Protein AF-A0A1B6HX56-F1 (afdb_monomer_lite)

Sequence (103 aa):
GKPYPSAGFTSVYILAHEMGHNLGMHHDSSSNMCPSEGYIMSPSRGTNGETLWSSCSAQVMQKLSEKKCLEDSPGTVTAERNHGKMHDHPGQLWGAKRQCEVL

pLDDT: mean 85.84, std 11.42, range [41.19, 97.56]

Secondary structure (DSSP, 8-state):
-PPP--SGGGHHHHHHHHHHHHTTPPPTTSSSSS-SSSSTT-SS--SS------HHHHHHHTTGGG-GGGSSPP----TTT-GGG--S-HHHHS-HHHHHTT-

Structure (mmCIF, N/CA/C/O backbone):
data_AF-A0A1B6HX56-F1
#
_entry.id   AF-A0A1B6HX56-F1
#
loop_
_atom_site.group_PDB
_atom_site.id
_atom_site.type_symbol
_atom_site.label_atom_id
_atom_site.label_alt_id
_atom_site.label_comp_id
_atom_site.label_asym_id
_atom_site.label_entity_id
_atom_site.label_seq_id
_atom_site.pdbx_PDB_ins_code
_atom_site.Cartn_x
_atom_site.Cartn_y
_atom_site.Cartn_z
_atom_site.occupancy
_atom_site.B_iso_or_equiv
_atom_site.auth_seq_id
_atom_site.auth_comp_id
_atom_site.auth_asym_id
_atom_site.auth_atom_id
_atom_site.pdbx_PDB_model_num
ATOM 1 N N . GLY A 1 1 ? 19.254 5.304 -7.551 1.00 41.19 1 GLY A N 1
ATOM 2 C CA . GLY A 1 1 ? 18.152 4.744 -8.357 1.00 41.19 1 GLY A CA 1
ATOM 3 C C . GLY A 1 1 ? 17.261 5.879 -8.801 1.00 41.19 1 GLY A C 1
ATOM 4 O O . GLY A 1 1 ? 17.152 6.847 -8.059 1.00 41.19 1 GLY A O 1
ATOM 5 N N . LYS A 1 2 ? 16.687 5.824 -10.007 1.00 41.19 2 LYS A N 1
ATOM 6 C CA . LYS A 1 2 ? 15.686 6.826 -10.403 1.00 41.19 2 LYS A CA 1
ATOM 7 C C . LYS A 1 2 ? 14.485 6.700 -9.449 1.00 41.19 2 LYS A C 1
ATOM 9 O O . LYS A 1 2 ? 14.103 5.562 -9.178 1.00 41.19 2 LYS A O 1
ATOM 14 N N . PRO A 1 3 ? 13.930 7.799 -8.912 1.00 53.28 3 PRO A N 1
ATOM 15 C CA . PRO A 1 3 ? 12.711 7.720 -8.117 1.00 53.28 3 PRO A CA 1
ATOM 16 C C . PRO A 1 3 ? 11.617 7.094 -8.986 1.00 53.28 3 PRO A C 1
ATOM 18 O O . PRO A 1 3 ? 11.352 7.566 -10.092 1.00 53.28 3 PRO A O 1
ATOM 21 N N . TYR A 1 4 ? 11.051 5.980 -8.526 1.00 60.56 4 TYR A N 1
ATOM 22 C CA . TYR A 1 4 ? 9.904 5.368 -9.187 1.00 60.56 4 TYR A CA 1
ATOM 23 C C . TYR A 1 4 ? 8.694 6.294 -9.038 1.00 60.56 4 TYR A C 1
ATOM 25 O O . TYR A 1 4 ? 8.548 6.910 -7.978 1.00 60.56 4 TYR A O 1
ATOM 33 N N . PRO A 1 5 ? 7.827 6.402 -10.060 1.00 63.19 5 PRO A N 1
ATOM 34 C CA . PRO A 1 5 ? 6.672 7.281 -9.991 1.00 63.19 5 PRO A CA 1
ATOM 35 C C . PRO A 1 5 ? 5.782 6.891 -8.804 1.00 63.19 5 PRO A C 1
ATOM 37 O O . PRO A 1 5 ? 5.214 5.795 -8.742 1.00 63.19 5 PRO A O 1
ATOM 40 N N . SER A 1 6 ? 5.688 7.809 -7.842 1.00 66.50 6 SER A N 1
ATOM 41 C CA . SER A 1 6 ? 4.739 7.781 -6.726 1.00 66.50 6 SER A CA 1
ATOM 42 C C . SER A 1 6 ? 3.373 8.367 -7.106 1.00 66.50 6 SER A C 1
ATOM 44 O O . SER A 1 6 ? 2.484 8.454 -6.262 1.00 66.50 6 SER A O 1
ATOM 46 N N . ALA A 1 7 ? 3.209 8.748 -8.374 1.00 75.19 7 ALA A N 1
ATOM 47 C CA . ALA A 1 7 ? 1.997 9.283 -8.978 1.00 75.19 7 ALA A CA 1
ATOM 48 C C . ALA A 1 7 ? 1.291 8.229 -9.852 1.00 75.19 7 ALA A C 1
ATOM 50 O O . ALA A 1 7 ? 1.758 7.100 -9.987 1.00 75.19 7 ALA A O 1
ATOM 51 N N . GLY A 1 8 ? 0.132 8.571 -10.414 1.00 84.88 8 GLY A N 1
ATOM 52 C CA . GLY A 1 8 ? -0.659 7.657 -11.242 1.00 84.88 8 GLY A CA 1
ATOM 53 C C . GLY A 1 8 ? -1.161 6.421 -10.485 1.00 84.88 8 GLY A C 1
ATOM 54 O O . GLY A 1 8 ? -1.303 6.419 -9.260 1.00 84.88 8 GLY A O 1
ATOM 55 N N . PHE A 1 9 ? -1.436 5.335 -11.212 1.00 84.06 9 PHE A N 1
ATOM 56 C CA . PHE A 1 9 ? -1.979 4.100 -10.625 1.00 84.06 9 PHE A CA 1
ATOM 57 C C . PHE A 1 9 ? -0.984 3.351 -9.734 1.00 84.06 9 PHE A C 1
ATOM 59 O O . PHE A 1 9 ? -1.393 2.574 -8.875 1.00 84.06 9 PHE A O 1
ATOM 66 N N . THR A 1 10 ? 0.316 3.609 -9.875 1.00 82.38 10 THR A N 1
ATOM 67 C CA . THR A 1 10 ? 1.352 3.016 -9.024 1.00 82.38 10 THR A CA 1
ATOM 68 C C . THR A 1 10 ? 1.311 3.558 -7.592 1.00 82.38 10 THR A C 1
ATOM 70 O O . THR A 1 10 ? 1.865 2.920 -6.693 1.00 82.38 10 THR A O 1
ATOM 73 N N . SER A 1 11 ? 0.620 4.671 -7.332 1.00 86.38 11 SER A N 1
ATOM 74 C CA . SER A 1 11 ? 0.395 5.198 -5.978 1.00 86.38 11 SER A CA 1
ATOM 75 C C . SER A 1 11 ? -0.357 4.226 -5.057 1.00 86.38 11 SER A C 1
ATOM 77 O O . SER A 1 11 ? -0.098 4.218 -3.856 1.00 86.38 11 SER A O 1
ATOM 79 N N . VAL A 1 12 ? -1.206 3.338 -5.598 1.00 87.56 12 VAL A N 1
ATOM 80 C CA . VAL A 1 12 ? -1.982 2.369 -4.795 1.00 87.56 12 VAL A CA 1
ATOM 81 C C . VAL A 1 12 ? -1.091 1.401 -4.013 1.00 87.56 12 VAL A C 1
ATOM 83 O O . VAL A 1 12 ? -1.430 1.007 -2.902 1.00 87.56 12 VAL A O 1
ATOM 86 N N . TYR A 1 13 ? 0.075 1.059 -4.566 1.00 87.75 13 TYR A N 1
ATOM 87 C CA . TYR A 1 13 ? 1.063 0.224 -3.885 1.00 87.75 13 TYR A CA 1
ATOM 88 C C . TYR A 1 13 ? 1.637 0.934 -2.661 1.00 87.75 13 TYR A C 1
ATOM 90 O O . TYR A 1 13 ? 1.720 0.345 -1.592 1.00 87.75 13 TYR A O 1
ATOM 98 N N . ILE A 1 14 ? 1.996 2.213 -2.819 1.00 88.69 14 ILE A N 1
ATOM 99 C CA . ILE A 1 14 ? 2.532 3.031 -1.725 1.00 88.69 14 ILE A CA 1
ATOM 100 C C . ILE A 1 14 ? 1.458 3.174 -0.654 1.00 88.69 14 ILE A C 1
ATOM 102 O O . ILE A 1 14 ? 1.726 2.925 0.510 1.00 88.69 14 ILE A O 1
ATOM 106 N N . LEU A 1 15 ? 0.218 3.481 -1.047 1.00 91.62 15 LEU A N 1
ATOM 107 C CA . LEU A 1 15 ? -0.901 3.535 -0.112 1.00 91.62 15 LEU A CA 1
ATOM 108 C C . LEU A 1 15 ? -1.032 2.230 0.688 1.00 91.62 15 LEU A C 1
ATOM 110 O O . LEU A 1 15 ? -1.114 2.282 1.911 1.00 91.62 15 LEU A O 1
ATOM 114 N N . ALA A 1 16 ? -1.019 1.071 0.022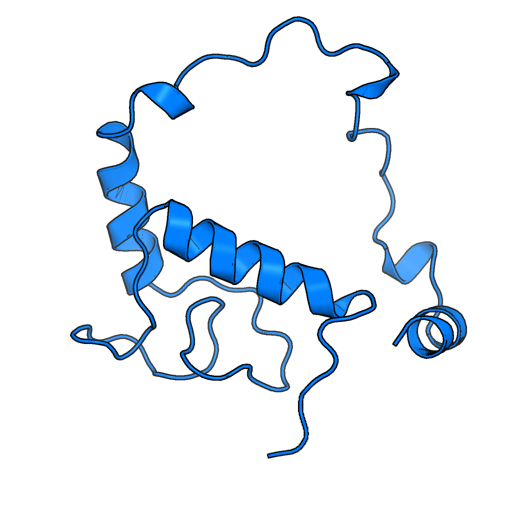 1.00 94.38 16 ALA A N 1
ATOM 115 C CA . ALA A 1 16 ? -1.087 -0.220 0.700 1.00 94.38 16 ALA A CA 1
ATOM 116 C C . ALA A 1 16 ? 0.105 -0.437 1.650 1.00 94.38 16 ALA A C 1
ATOM 118 O O . ALA A 1 16 ? -0.107 -0.827 2.795 1.00 94.38 16 ALA A O 1
ATOM 119 N N . HIS A 1 17 ? 1.328 -0.129 1.212 1.00 95.12 17 HIS A N 1
ATOM 120 C CA . HIS A 1 17 ? 2.553 -0.236 2.010 1.00 95.12 17 HIS A CA 1
ATOM 121 C C . HIS A 1 17 ? 2.486 0.612 3.289 1.00 95.12 17 HIS A C 1
ATOM 123 O O . HIS A 1 17 ? 2.654 0.100 4.397 1.00 95.12 17 HIS A O 1
ATOM 129 N N . GLU A 1 18 ? 2.138 1.894 3.161 1.00 95.38 18 GLU A N 1
ATOM 130 C CA . GLU A 1 18 ? 2.040 2.805 4.305 1.00 95.38 18 GLU A CA 1
ATOM 131 C C . GLU A 1 18 ? 0.865 2.449 5.232 1.00 95.38 18 GLU A C 1
ATOM 133 O O . GLU A 1 18 ? 0.960 2.578 6.455 1.00 95.38 18 GLU A O 1
ATOM 138 N N . MET A 1 19 ? -0.246 1.939 4.686 1.00 96.38 19 MET A N 1
ATOM 139 C CA . MET A 1 19 ? -1.315 1.366 5.510 1.00 96.38 19 MET A CA 1
ATOM 140 C C . MET A 1 19 ? -0.828 0.132 6.280 1.00 96.38 19 MET A C 1
ATOM 142 O O . MET A 1 19 ? -1.169 -0.014 7.451 1.00 96.38 19 MET A O 1
ATOM 146 N N . GLY A 1 20 ? 0.004 -0.716 5.672 1.00 95.94 20 GLY A N 1
ATOM 147 C CA . GLY A 1 20 ? 0.658 -1.836 6.348 1.00 95.94 20 GLY A CA 1
ATOM 148 C C . GL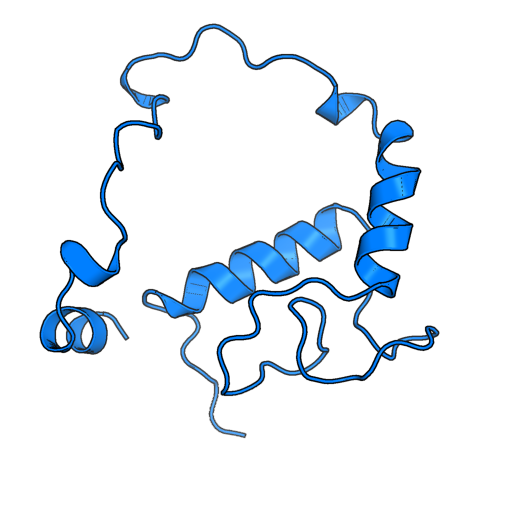Y A 1 20 ? 1.489 -1.378 7.548 1.00 95.94 20 GLY A C 1
ATOM 149 O O . GLY A 1 20 ? 1.338 -1.922 8.645 1.00 95.94 20 GLY A O 1
ATOM 150 N N . HIS A 1 21 ? 2.289 -0.321 7.387 1.00 96.75 21 HIS A N 1
ATOM 151 C CA . HIS A 1 21 ? 3.022 0.294 8.497 1.00 96.75 21 HIS A CA 1
ATOM 152 C C . HIS A 1 21 ? 2.104 0.815 9.607 1.00 96.75 21 HIS A C 1
ATOM 154 O O . HIS A 1 21 ? 2.360 0.543 10.782 1.00 96.75 21 HIS A O 1
ATOM 160 N N . ASN A 1 22 ? 0.994 1.476 9.264 1.00 95.25 22 ASN A N 1
ATOM 161 C CA . ASN A 1 22 ? 0.002 1.916 10.253 1.00 95.25 22 ASN A CA 1
ATOM 162 C C . ASN A 1 22 ? -0.626 0.746 11.033 1.00 95.25 22 ASN A C 1
ATOM 164 O O . ASN A 1 22 ? -0.988 0.903 12.200 1.00 95.25 22 ASN A O 1
ATOM 168 N N . LEU A 1 23 ? -0.726 -0.436 10.417 1.00 95.06 23 LEU A N 1
ATOM 169 C CA . LEU A 1 23 ? -1.202 -1.669 11.053 1.00 95.06 23 LEU A CA 1
ATOM 170 C C . LEU A 1 23 ? -0.094 -2.428 11.811 1.00 95.06 23 LEU A C 1
ATOM 172 O O . LEU A 1 23 ? -0.362 -3.464 12.416 1.00 95.06 23 LEU A O 1
ATOM 176 N N . GLY A 1 24 ? 1.133 -1.899 11.835 1.00 94.44 24 GLY A N 1
ATOM 177 C CA . GLY A 1 24 ? 2.267 -2.440 12.587 1.00 94.44 24 GLY A CA 1
ATOM 178 C C . GLY A 1 24 ? 3.160 -3.397 11.800 1.00 94.44 24 GLY A C 1
ATOM 179 O O . GLY A 1 24 ? 3.994 -4.076 12.397 1.00 94.44 24 GLY A O 1
ATOM 180 N N . MET A 1 25 ? 2.999 -3.491 10.478 1.00 96.31 25 MET A N 1
ATOM 181 C CA . MET A 1 25 ? 3.893 -4.297 9.650 1.00 96.31 25 MET A CA 1
ATOM 182 C C . MET A 1 25 ? 5.264 -3.625 9.538 1.00 96.31 25 MET A C 1
ATOM 184 O O . MET A 1 25 ? 5.366 -2.418 9.319 1.00 96.31 25 MET A O 1
ATOM 188 N N . HIS A 1 26 ? 6.326 -4.417 9.642 1.00 96.00 26 HIS A N 1
ATOM 189 C CA . HIS A 1 26 ? 7.678 -3.998 9.276 1.00 96.00 26 HIS A CA 1
ATOM 190 C C . HIS A 1 26 ? 7.996 -4.441 7.852 1.00 96.00 26 HIS A C 1
ATOM 192 O O . HIS A 1 26 ? 7.285 -5.278 7.293 1.00 96.00 26 HIS A O 1
ATOM 198 N N . HIS A 1 27 ? 9.076 -3.902 7.283 1.00 96.88 27 HIS A N 1
ATOM 199 C CA . HIS A 1 27 ? 9.537 -4.395 5.996 1.00 96.88 27 HIS A CA 1
ATOM 200 C C . HIS A 1 27 ? 9.832 -5.899 6.051 1.00 96.88 27 HIS A C 1
ATOM 202 O O . HIS A 1 27 ? 10.356 -6.412 7.048 1.00 96.88 27 HIS A O 1
ATOM 208 N N . ASP A 1 28 ? 9.574 -6.598 4.954 1.00 96.38 28 ASP A N 1
ATOM 209 C CA . ASP A 1 28 ? 10.073 -7.954 4.770 1.00 96.38 28 ASP A CA 1
ATOM 210 C C . ASP A 1 28 ? 11.605 -7.961 4.836 1.00 96.38 28 ASP A C 1
ATOM 212 O O . ASP A 1 28 ? 12.257 -6.959 4.533 1.00 96.38 28 ASP A O 1
ATOM 216 N N . SER A 1 29 ? 12.189 -9.064 5.306 1.00 94.69 29 SER A N 1
ATOM 217 C CA . SER A 1 29 ? 13.609 -9.220 5.671 1.00 94.69 29 SER A CA 1
ATOM 218 C C . SER A 1 29 ? 14.105 -8.381 6.861 1.00 94.69 29 SER A C 1
ATOM 220 O O . SER A 1 29 ? 15.207 -8.616 7.357 1.00 94.69 29 SER A O 1
ATOM 222 N N . SER A 1 30 ? 13.298 -7.455 7.397 1.00 93.88 30 SER A N 1
ATOM 223 C CA . SER A 1 30 ? 13.63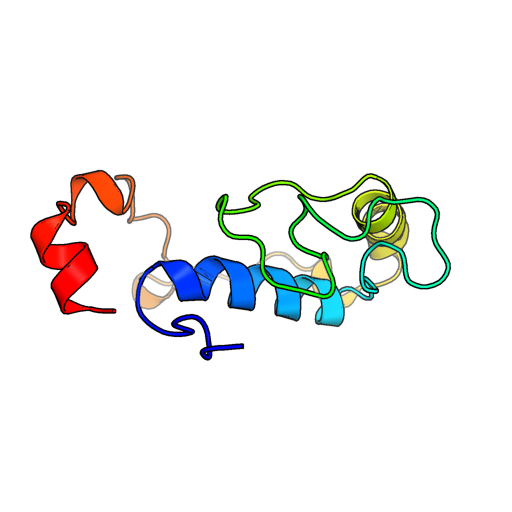6 -6.713 8.617 1.00 93.88 30 SER A CA 1
ATOM 224 C C . SER A 1 30 ? 13.303 -7.541 9.855 1.00 93.88 30 SER A C 1
ATOM 226 O O . SER A 1 30 ? 12.159 -7.582 10.315 1.00 93.88 30 SER A O 1
ATOM 228 N N . SER A 1 31 ? 14.313 -8.238 10.382 1.00 90.19 31 SER A N 1
ATOM 229 C CA . SER A 1 31 ? 14.183 -9.103 11.567 1.00 90.19 31 SER A CA 1
ATOM 230 C C . SER A 1 31 ? 13.103 -10.190 11.421 1.00 90.19 31 SER A C 1
ATOM 232 O O . SER A 1 31 ? 12.507 -10.625 12.405 1.00 90.19 31 SER A O 1
ATOM 234 N N . ASN A 1 32 ? 12.838 -10.628 10.187 1.00 94.19 32 ASN A N 1
ATOM 235 C CA . ASN A 1 32 ? 11.904 -11.700 9.850 1.00 94.19 32 ASN A CA 1
ATOM 236 C C . ASN A 1 32 ? 12.457 -12.556 8.694 1.00 94.19 32 ASN A C 1
ATOM 238 O O . ASN A 1 32 ? 13.456 -12.201 8.075 1.00 94.19 32 ASN A O 1
ATOM 242 N N . MET A 1 33 ? 11.828 -13.704 8.428 1.00 96.19 33 MET A N 1
ATOM 243 C CA . MET A 1 33 ? 12.320 -14.696 7.457 1.00 96.19 33 MET A CA 1
ATOM 244 C C . MET A 1 33 ? 11.797 -14.486 6.027 1.00 96.19 33 MET A C 1
ATOM 246 O O . MET A 1 33 ? 12.085 -15.304 5.153 1.00 96.19 33 MET A O 1
ATOM 250 N N . CYS A 1 34 ? 10.993 -13.450 5.781 1.00 97.06 34 CYS A N 1
ATOM 251 C CA . CYS A 1 34 ? 10.417 -13.228 4.462 1.00 97.06 34 CYS A CA 1
ATOM 252 C C . CYS A 1 34 ? 11.445 -12.618 3.498 1.00 97.06 34 CYS A C 1
ATOM 254 O O . CYS A 1 34 ? 12.313 -11.856 3.935 1.00 97.06 34 CYS A O 1
ATOM 256 N N . PRO A 1 35 ? 11.372 -12.944 2.193 1.00 94.50 35 PRO A N 1
ATOM 257 C CA . PRO A 1 35 ? 12.258 -12.362 1.187 1.00 94.50 35 PRO A CA 1
ATOM 258 C C . PRO A 1 35 ? 12.151 -10.837 1.157 1.00 94.50 35 PRO A C 1
ATOM 260 O O . PRO A 1 35 ? 11.058 -10.300 1.297 1.00 94.50 35 PRO A O 1
ATOM 263 N N . SER A 1 36 ? 13.263 -10.140 0.917 1.00 93.12 36 SER A N 1
ATOM 264 C CA . SER A 1 36 ? 13.269 -8.673 0.851 1.00 93.12 36 SER A CA 1
ATOM 265 C C . SER A 1 36 ? 12.453 -8.120 -0.321 1.00 93.12 36 SER A C 1
ATOM 267 O O . SER A 1 36 ? 12.018 -6.984 -0.264 1.00 93.12 36 SER A O 1
ATOM 269 N N . GLU A 1 37 ? 12.204 -8.904 -1.368 1.00 91.38 37 GLU A N 1
ATOM 270 C CA . GLU A 1 37 ? 11.523 -8.468 -2.593 1.00 91.38 37 GLU A CA 1
ATOM 271 C C . GLU A 1 37 ? 10.316 -9.366 -2.909 1.00 91.38 37 GLU A C 1
ATOM 273 O O . GLU A 1 37 ? 10.286 -10.538 -2.526 1.00 91.38 37 GLU A O 1
ATOM 278 N N . GLY A 1 38 ? 9.353 -8.839 -3.671 1.00 91.12 38 GLY A N 1
ATOM 279 C CA . GLY A 1 38 ? 8.225 -9.609 -4.213 1.00 91.12 38 GLY A CA 1
ATOM 280 C C . GLY A 1 38 ? 6.896 -9.450 -3.468 1.00 91.12 38 GLY A C 1
ATOM 281 O O . GLY A 1 38 ? 5.899 -10.037 -3.892 1.00 91.12 38 GLY A O 1
ATOM 282 N N . TYR A 1 39 ? 6.856 -8.648 -2.403 1.00 94.31 39 TYR A N 1
ATOM 283 C CA . TYR A 1 39 ? 5.665 -8.434 -1.582 1.00 94.31 39 TYR A CA 1
ATOM 284 C C . TYR A 1 39 ? 5.434 -6.950 -1.298 1.00 94.31 39 TYR A C 1
ATOM 286 O O . TYR A 1 39 ? 6.329 -6.126 -1.452 1.00 94.31 39 TYR A O 1
ATOM 294 N N . ILE A 1 40 ? 4.226 -6.603 -0.852 1.00 95.00 40 ILE A N 1
ATOM 295 C CA . ILE A 1 40 ? 3.840 -5.214 -0.566 1.00 95.00 40 ILE A CA 1
ATOM 296 C C . ILE A 1 40 ? 4.757 -4.563 0.475 1.00 95.00 40 ILE A C 1
ATOM 298 O O . ILE A 1 40 ? 5.040 -3.376 0.357 1.00 95.00 40 ILE A O 1
ATOM 302 N N . MET A 1 41 ? 5.257 -5.316 1.460 1.00 95.88 41 MET A N 1
ATOM 303 C CA . MET A 1 41 ? 6.144 -4.793 2.507 1.00 95.88 41 MET A CA 1
ATOM 304 C C . MET A 1 41 ? 7.637 -4.936 2.179 1.00 95.88 41 MET A C 1
ATOM 306 O O . MET A 1 41 ? 8.473 -4.763 3.065 1.00 95.88 41 MET A O 1
ATOM 310 N N . SER A 1 42 ? 8.013 -5.207 0.929 1.00 94.38 42 SER A N 1
ATOM 311 C CA . SER A 1 42 ? 9.415 -5.147 0.504 1.00 94.38 42 SER A CA 1
ATOM 312 C C . SER A 1 42 ? 10.034 -3.766 0.816 1.00 94.38 42 SER A C 1
ATOM 314 O O . SER A 1 42 ? 9.378 -2.753 0.562 1.00 94.38 42 SER A O 1
ATOM 316 N N . PRO A 1 43 ? 11.276 -3.672 1.354 1.00 92.12 43 PRO A N 1
ATOM 317 C CA . PRO A 1 43 ? 11.909 -2.386 1.679 1.00 92.12 43 PRO A CA 1
ATOM 318 C C . PRO A 1 43 ? 12.144 -1.507 0.448 1.00 92.12 43 PRO A C 1
ATOM 320 O O . PRO A 1 43 ? 12.241 -0.285 0.552 1.00 92.12 43 PRO A O 1
ATOM 323 N N . SER A 1 44 ? 12.301 -2.144 -0.713 1.00 87.06 44 SER A N 1
ATOM 324 C CA . SER A 1 44 ? 12.380 -1.481 -2.004 1.00 87.06 44 SER A CA 1
ATOM 325 C C . SER A 1 44 ? 11.139 -1.805 -2.815 1.00 87.06 44 SER A C 1
ATOM 327 O O . SER A 1 44 ? 10.560 -2.884 -2.722 1.00 87.06 44 SER A O 1
ATOM 329 N N . ARG A 1 45 ? 10.736 -0.848 -3.647 1.00 76.25 45 ARG A N 1
ATOM 330 C CA . ARG A 1 45 ? 9.659 -1.066 -4.600 1.00 76.25 45 ARG A CA 1
ATOM 331 C C . ARG A 1 45 ? 10.176 -1.919 -5.756 1.00 76.25 45 ARG A C 1
ATOM 333 O O . ARG A 1 45 ? 11.051 -1.469 -6.502 1.00 76.25 45 ARG A O 1
ATOM 340 N N . GLY A 1 46 ? 9.613 -3.111 -5.915 1.00 70.31 46 GLY A N 1
ATOM 341 C CA . GLY A 1 46 ? 9.908 -3.962 -7.056 1.00 70.31 46 GLY A CA 1
ATOM 342 C C . GLY A 1 46 ? 9.242 -3.465 -8.346 1.00 70.31 46 GLY A C 1
ATOM 343 O O . GLY A 1 46 ? 8.425 -2.538 -8.363 1.00 70.31 46 GLY A O 1
ATOM 344 N N . THR A 1 47 ? 9.657 -4.034 -9.479 1.00 68.38 47 THR A N 1
ATOM 345 C CA . THR A 1 47 ? 9.174 -3.636 -10.814 1.00 68.38 47 THR A CA 1
ATOM 346 C C . THR A 1 47 ? 8.018 -4.490 -11.313 1.00 68.38 47 THR A C 1
ATOM 348 O O . THR A 1 47 ? 7.496 -4.221 -12.393 1.00 68.38 47 THR A O 1
ATOM 351 N N . ASN A 1 48 ? 7.625 -5.522 -10.562 1.00 70.25 48 ASN A N 1
ATOM 352 C CA . ASN A 1 48 ? 6.638 -6.498 -11.017 1.00 70.25 48 ASN A CA 1
ATOM 353 C C . ASN A 1 48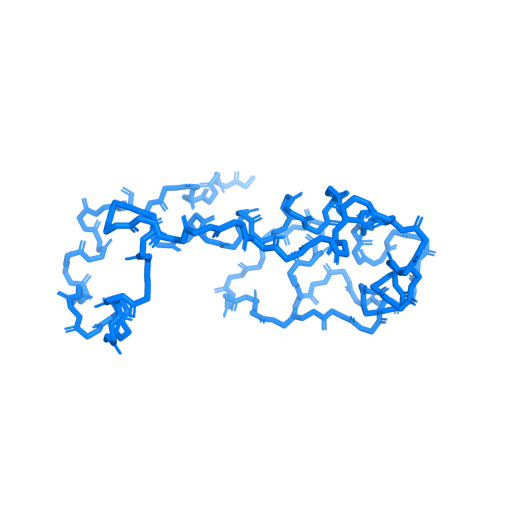 ? 5.216 -6.172 -10.548 1.00 70.25 48 ASN A C 1
ATOM 355 O O . ASN A 1 48 ? 4.285 -6.886 -10.911 1.00 70.25 48 ASN A O 1
ATOM 359 N N . GLY A 1 49 ? 5.032 -5.096 -9.773 1.00 70.56 49 GLY A N 1
ATOM 360 C CA . GLY A 1 49 ? 3.720 -4.736 -9.240 1.00 70.56 49 GLY A CA 1
ATOM 361 C C . GLY A 1 49 ? 3.307 -5.719 -8.154 1.00 70.56 49 GLY A C 1
ATOM 362 O O . GLY A 1 49 ? 2.292 -6.403 -8.270 1.00 70.56 49 GLY A O 1
ATOM 363 N N . GLU A 1 50 ? 4.136 -5.811 -7.117 1.00 85.75 50 GLU A N 1
ATOM 364 C CA . GLU A 1 50 ? 3.958 -6.698 -5.978 1.00 85.75 50 GLU A CA 1
ATOM 365 C C . GLU A 1 50 ? 2.599 -6.410 -5.321 1.00 85.75 50 GLU A C 1
ATOM 367 O O . GLU A 1 50 ? 2.373 -5.374 -4.706 1.00 85.75 50 GLU A O 1
ATOM 372 N N . THR A 1 51 ? 1.647 -7.320 -5.509 1.00 89.31 51 THR A N 1
ATOM 373 C CA . THR A 1 51 ? 0.249 -7.182 -5.054 1.00 89.31 51 THR A CA 1
ATOM 374 C C . THR A 1 51 ? -0.098 -8.179 -3.953 1.00 89.31 51 THR A C 1
ATOM 376 O O . THR A 1 51 ? -1.256 -8.307 -3.559 1.00 89.31 51 THR A O 1
ATOM 379 N N . LEU A 1 52 ? 0.909 -8.894 -3.448 1.00 94.06 52 LEU A N 1
ATOM 380 C CA . LEU A 1 52 ? 0.771 -9.930 -2.436 1.00 94.06 52 LEU A CA 1
ATOM 381 C C . LEU A 1 52 ? 1.417 -9.492 -1.124 1.00 94.06 52 LEU A C 1
ATOM 383 O O . LEU A 1 52 ? 2.454 -8.832 -1.110 1.00 94.06 52 LEU A O 1
ATOM 387 N N . TRP A 1 53 ? 0.820 -9.914 -0.016 1.00 96.19 53 TRP A N 1
ATOM 388 C CA . TRP A 1 53 ? 1.401 -9.788 1.318 1.00 96.19 53 TRP A CA 1
ATOM 389 C C . TRP A 1 53 ? 2.252 -11.017 1.631 1.00 96.19 53 TRP A C 1
ATOM 391 O O . TRP A 1 53 ? 1.883 -12.134 1.261 1.00 96.19 53 TRP A O 1
ATOM 401 N N . SER A 1 54 ? 3.372 -10.829 2.327 1.00 96.94 54 SER A N 1
ATOM 402 C CA . SER A 1 54 ? 4.205 -11.946 2.768 1.00 96.94 54 SER A CA 1
ATOM 403 C C . SER A 1 54 ? 3.551 -12.696 3.936 1.00 96.94 54 SER A C 1
ATOM 405 O O . SER A 1 54 ? 2.637 -12.198 4.606 1.00 96.94 54 SER A O 1
ATOM 407 N N . SER A 1 55 ? 4.054 -13.894 4.246 1.00 97.56 55 SER A N 1
ATOM 408 C CA . SER A 1 55 ? 3.636 -14.612 5.455 1.00 97.56 55 SER A CA 1
ATOM 409 C C . SER A 1 55 ? 3.993 -13.851 6.741 1.00 97.56 55 SER A C 1
ATOM 411 O O . SER A 1 55 ? 3.280 -13.979 7.735 1.00 97.56 55 SER A O 1
ATOM 413 N N . CYS A 1 56 ? 5.035 -13.016 6.724 1.00 97.38 56 CYS A N 1
ATOM 414 C CA . CYS A 1 56 ? 5.450 -12.184 7.852 1.00 97.38 56 CYS A CA 1
ATOM 415 C C . CYS A 1 56 ? 4.470 -11.026 8.071 1.00 97.38 56 CYS A C 1
ATOM 417 O O . CYS A 1 56 ? 4.036 -10.801 9.201 1.00 97.38 56 CYS A O 1
ATOM 419 N N . SER A 1 57 ? 4.034 -10.350 7.001 1.00 97.12 57 SER A N 1
ATOM 420 C CA . SER A 1 57 ? 2.965 -9.345 7.076 1.00 97.12 57 SER A CA 1
ATOM 421 C C . SER A 1 57 ? 1.650 -9.954 7.583 1.00 97.12 57 SER A C 1
ATOM 423 O O . SER A 1 57 ? 0.981 -9.378 8.441 1.00 97.12 57 SER A O 1
ATOM 425 N N . ALA A 1 58 ? 1.297 -11.158 7.116 1.00 96.62 58 ALA A N 1
ATOM 426 C CA . ALA A 1 58 ? 0.089 -11.859 7.553 1.00 96.62 58 ALA A CA 1
ATOM 427 C C . ALA A 1 58 ? 0.109 -12.213 9.054 1.00 96.62 58 ALA A C 1
ATOM 429 O O . ALA A 1 58 ? -0.919 -12.108 9.723 1.00 96.62 58 ALA A O 1
ATOM 430 N N . GLN A 1 59 ? 1.267 -12.582 9.610 1.00 95.56 59 GLN A N 1
ATOM 431 C CA . GLN A 1 59 ? 1.413 -12.847 11.048 1.00 95.56 59 GLN A CA 1
ATOM 432 C C . GLN A 1 59 ? 1.168 -11.602 11.909 1.00 95.56 59 GLN A C 1
ATOM 434 O O . GLN A 1 59 ? 0.629 -11.718 13.009 1.00 95.56 59 GLN A O 1
ATOM 439 N N . VAL A 1 60 ? 1.531 -10.411 11.422 1.00 95.00 60 VAL A N 1
ATOM 440 C CA . VAL A 1 60 ? 1.207 -9.151 12.109 1.00 95.00 60 VAL A CA 1
ATOM 441 C C . VAL A 1 60 ? -0.306 -8.926 12.116 1.00 95.00 60 VAL A C 1
ATOM 443 O O . VAL A 1 60 ? -0.874 -8.633 13.166 1.00 95.00 60 VAL A O 1
ATOM 446 N N . MET A 1 61 ? -0.979 -9.159 10.985 1.00 93.19 61 MET A N 1
ATOM 447 C CA . MET A 1 61 ? -2.438 -9.002 10.874 1.00 93.19 61 MET A CA 1
ATOM 448 C C . MET A 1 61 ? -3.229 -9.934 11.789 1.00 93.19 61 MET A C 1
ATOM 450 O O . MET A 1 61 ? -4.293 -9.556 12.269 1.00 93.19 61 MET A O 1
ATOM 454 N N . GLN A 1 62 ? -2.714 -11.127 12.089 1.00 92.31 62 GLN A N 1
ATOM 455 C CA . GLN A 1 62 ? -3.359 -12.036 13.044 1.00 92.31 62 GLN A CA 1
ATOM 456 C C . GLN A 1 62 ? -3.443 -11.452 14.463 1.00 92.31 62 GLN A C 1
ATOM 458 O O . GLN A 1 62 ? -4.302 -11.863 15.236 1.00 92.31 62 GLN A O 1
ATOM 463 N N . LYS A 1 63 ? -2.591 -10.477 14.800 1.00 88.56 63 LYS A N 1
ATOM 464 C CA . LYS A 1 63 ? -2.595 -9.776 16.094 1.00 88.56 63 LYS A CA 1
ATOM 465 C C . LYS A 1 63 ? -3.434 -8.494 16.071 1.00 88.56 63 LYS A C 1
ATOM 467 O O . LYS A 1 63 ? -3.490 -7.770 17.061 1.00 88.56 63 LYS A O 1
ATOM 472 N N . LEU A 1 64 ? -4.101 -8.191 14.953 1.00 85.69 64 LEU A N 1
ATOM 473 C CA . LEU A 1 64 ? -4.853 -6.948 14.790 1.00 85.69 64 LEU A CA 1
ATOM 474 C C . LEU A 1 64 ? -6.102 -6.877 15.680 1.00 85.69 64 LEU A C 1
ATOM 476 O O . LEU A 1 64 ? -6.557 -5.779 15.974 1.00 85.69 64 LEU A O 1
ATOM 480 N N . SER A 1 65 ? -6.601 -8.009 16.189 1.00 80.75 65 SER A N 1
ATOM 481 C CA . SER A 1 65 ? -7.682 -8.053 17.192 1.00 80.75 65 SER A CA 1
ATOM 482 C C . SER A 1 65 ? -7.356 -7.287 18.481 1.00 80.75 65 SER A C 1
ATOM 484 O O . SER A 1 65 ? -8.229 -7.003 19.290 1.00 80.75 65 SER A O 1
ATOM 486 N N . GLU A 1 66 ? -6.091 -6.929 18.704 1.00 84.75 66 GLU A N 1
ATOM 487 C CA . GLU A 1 66 ? -5.689 -6.055 19.807 1.00 84.75 66 GLU A CA 1
ATOM 488 C C . GLU A 1 66 ? -6.034 -4.569 19.545 1.00 84.75 66 GLU A C 1
ATOM 490 O O . GLU A 1 66 ? -5.998 -3.744 20.461 1.00 84.75 66 GLU A O 1
ATOM 495 N N . LYS A 1 67 ? -6.388 -4.198 18.304 1.00 88.06 67 LYS A N 1
ATOM 496 C CA . LYS A 1 67 ? -6.708 -2.831 17.861 1.00 88.06 67 LYS A CA 1
ATOM 497 C C . LYS A 1 67 ? -8.223 -2.595 17.821 1.00 88.06 67 LYS A C 1
ATOM 499 O O . LYS A 1 67 ? -8.828 -2.492 16.759 1.00 88.06 67 LYS A O 1
ATOM 504 N N . LYS A 1 68 ? -8.823 -2.413 18.999 1.00 89.69 68 LYS A N 1
ATOM 505 C CA . LYS A 1 68 ? -10.280 -2.219 19.184 1.00 89.69 68 LYS A CA 1
ATOM 506 C C . LYS A 1 68 ? -10.909 -1.080 18.366 1.00 89.69 68 LYS A C 1
ATOM 508 O O . LYS A 1 68 ? -12.106 -1.103 18.116 1.00 89.69 68 LYS A O 1
ATOM 513 N N . CYS A 1 69 ? -10.131 -0.077 17.951 1.00 90.50 69 CYS A N 1
ATOM 514 C CA . CYS A 1 69 ? -10.618 1.035 17.123 1.00 90.50 69 CYS A CA 1
ATOM 515 C C . CYS A 1 69 ? -10.907 0.659 15.659 1.00 90.50 69 CYS A C 1
ATOM 517 O O . CYS A 1 69 ? -11.267 1.537 14.886 1.00 90.50 69 CYS A O 1
ATOM 519 N N . LEU A 1 70 ? -10.683 -0.598 15.268 1.00 90.12 70 LEU A N 1
ATOM 520 C CA . LEU A 1 70 ? -11.002 -1.126 13.939 1.00 90.12 70 LEU A CA 1
ATOM 521 C C . LEU A 1 70 ? -12.216 -2.071 13.962 1.00 90.12 70 LEU A C 1
ATOM 523 O O . LEU A 1 70 ? -12.551 -2.656 12.936 1.00 90.12 70 LEU A O 1
ATOM 527 N N . GLU A 1 71 ? -12.834 -2.270 15.129 1.00 88.94 71 GLU A N 1
ATOM 528 C CA . GLU A 1 71 ? -13.935 -3.222 15.324 1.00 88.94 71 GLU A CA 1
ATOM 529 C C . GLU A 1 71 ? -15.319 -2.569 15.209 1.00 88.94 71 GLU A C 1
ATOM 531 O O . GLU A 1 71 ? -16.329 -3.274 15.143 1.00 88.94 71 GLU A O 1
ATOM 536 N N . ASP A 1 72 ? -15.401 -1.236 15.190 1.00 88.88 72 ASP A N 1
ATOM 537 C CA . ASP A 1 72 ? -16.668 -0.550 14.990 1.00 88.88 72 ASP A CA 1
ATOM 538 C C . ASP A 1 72 ? -17.148 -0.690 13.542 1.00 88.88 72 ASP A C 1
ATOM 540 O O . ASP A 1 72 ? -16.387 -0.664 12.575 1.00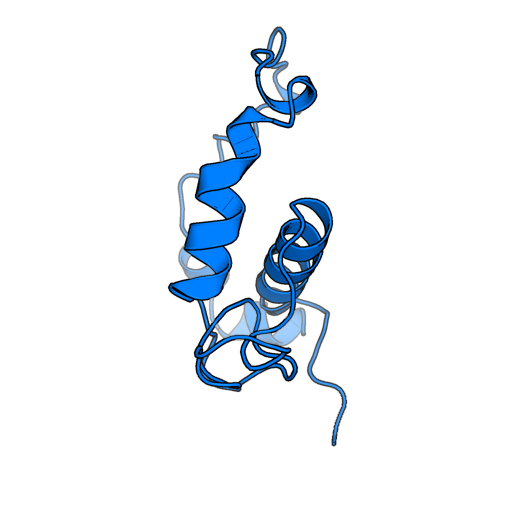 88.88 72 ASP A O 1
ATOM 544 N N . SER A 1 73 ? -18.459 -0.860 13.386 1.00 84.75 73 SER A N 1
ATOM 545 C CA . SER A 1 73 ? -19.065 -0.814 12.061 1.00 84.75 73 SER A CA 1
ATOM 546 C C . SER A 1 73 ? -19.126 0.635 11.585 1.00 84.75 73 SER A C 1
ATOM 548 O O . SER A 1 73 ? -19.494 1.512 12.374 1.00 84.75 73 SER A O 1
ATOM 550 N N . PRO A 1 74 ? -18.846 0.905 10.297 1.00 82.50 74 PRO A N 1
ATOM 551 C CA . PRO A 1 74 ? -19.038 2.239 9.760 1.00 82.50 74 PRO A CA 1
ATOM 552 C C . PRO A 1 74 ? -20.494 2.668 9.981 1.00 82.50 74 PRO A C 1
ATOM 554 O O . PRO A 1 74 ? -21.424 1.880 9.795 1.00 82.50 74 PRO A O 1
ATOM 557 N N . GLY A 1 75 ? -20.691 3.927 10.381 1.00 82.19 75 GLY A N 1
ATOM 558 C CA . GLY A 1 75 ? -22.025 4.519 10.476 1.00 82.19 75 GLY A CA 1
ATOM 559 C C . GLY A 1 75 ? -22.734 4.572 9.116 1.00 82.19 75 GLY A C 1
ATOM 560 O O . GLY A 1 75 ? -22.219 4.095 8.104 1.00 82.19 75 GLY A O 1
ATOM 561 N N . THR A 1 76 ? -23.914 5.195 9.065 1.00 85.19 76 THR A N 1
ATOM 562 C CA . THR A 1 76 ? -24.694 5.329 7.823 1.00 85.19 76 THR A CA 1
ATOM 563 C C . THR A 1 76 ? -23.829 5.861 6.678 1.00 85.19 76 THR A C 1
ATOM 565 O O . THR A 1 76 ? -23.372 7.007 6.701 1.00 85.19 76 THR A O 1
ATOM 568 N N . VAL A 1 77 ? -23.602 5.021 5.666 1.00 80.75 77 VAL A N 1
ATOM 569 C CA . VAL A 1 77 ? -22.832 5.391 4.478 1.00 80.75 77 VAL A CA 1
ATOM 570 C C . VAL A 1 77 ? -23.689 6.336 3.643 1.00 80.75 77 VAL A C 1
ATOM 572 O O . VAL A 1 77 ? -24.680 5.927 3.038 1.00 80.75 77 VAL A O 1
ATOM 575 N N . THR A 1 78 ? -23.330 7.619 3.629 1.00 85.69 78 THR A N 1
ATOM 576 C CA . THR A 1 78 ? -23.988 8.608 2.769 1.00 85.69 78 THR A CA 1
ATOM 577 C C . THR A 1 78 ? -23.662 8.344 1.300 1.00 85.69 78 THR A C 1
ATOM 579 O O . THR A 1 78 ? -22.708 7.633 0.971 1.00 85.69 78 THR A O 1
ATOM 582 N N . ALA A 1 79 ? -24.431 8.944 0.388 1.00 81.19 79 ALA A N 1
ATOM 583 C CA . ALA A 1 79 ? -24.163 8.834 -1.042 1.00 81.19 79 ALA A CA 1
ATOM 584 C C . ALA A 1 79 ? -22.752 9.329 -1.417 1.00 81.19 79 ALA A C 1
ATOM 586 O O . ALA A 1 79 ? -22.159 8.758 -2.331 1.00 81.19 79 ALA A O 1
ATOM 587 N N . GLU A 1 80 ? -22.200 10.322 -0.701 1.00 79.94 80 GLU A N 1
ATOM 588 C CA . GLU A 1 80 ? -20.830 10.807 -0.926 1.00 79.94 80 GLU A CA 1
ATOM 589 C C . GLU A 1 80 ? -19.757 9.832 -0.423 1.00 79.94 80 GLU A C 1
ATOM 591 O O . GLU A 1 80 ? -18.663 9.790 -0.976 1.00 79.94 80 GLU A O 1
ATOM 596 N N . ARG A 1 81 ? -20.051 9.034 0.613 1.00 79.06 81 ARG A N 1
ATOM 597 C CA . ARG A 1 81 ? -19.108 8.058 1.196 1.00 79.06 81 ARG A CA 1
ATOM 598 C C . ARG A 1 81 ? -19.250 6.659 0.594 1.00 79.06 81 ARG A C 1
ATOM 600 O O . ARG A 1 81 ? -18.499 5.751 0.957 1.00 79.06 81 ARG A O 1
ATOM 607 N N . ASN A 1 82 ? -20.191 6.474 -0.331 1.00 79.50 82 ASN A N 1
ATOM 608 C CA . ASN A 1 82 ? -20.389 5.223 -1.046 1.00 79.50 82 ASN A CA 1
ATOM 609 C C . ASN A 1 82 ? -19.397 5.092 -2.215 1.00 79.50 82 ASN A C 1
ATOM 611 O O . ASN A 1 82 ? -19.715 5.382 -3.370 1.00 79.50 82 ASN A O 1
ATOM 615 N N . HIS A 1 83 ? -18.203 4.595 -1.900 1.00 76.69 83 HIS A N 1
ATOM 616 C CA . HIS A 1 83 ? -17.147 4.291 -2.870 1.00 76.69 83 HIS A CA 1
ATOM 617 C C . HIS A 1 83 ? -17.373 2.959 -3.617 1.00 76.69 83 HIS A C 1
ATOM 619 O O . HIS A 1 83 ? -16.593 2.607 -4.496 1.00 76.69 83 HIS A O 1
ATOM 625 N N . GLY A 1 84 ? -18.453 2.225 -3.310 1.00 70.75 84 GLY A N 1
ATOM 626 C CA . GLY A 1 84 ? -18.779 0.931 -3.923 1.00 70.75 84 GLY A CA 1
ATOM 627 C C . GLY A 1 84 ? -19.322 1.013 -5.354 1.00 70.75 84 GLY A C 1
ATOM 628 O O . GLY A 1 84 ? -19.543 -0.019 -5.974 1.00 70.75 84 GLY A O 1
ATOM 629 N N . LYS A 1 85 ? -19.525 2.223 -5.891 1.00 67.38 85 LYS A N 1
ATOM 630 C CA . LYS A 1 85 ? -19.998 2.454 -7.271 1.00 67.38 85 LYS A CA 1
ATOM 631 C C . LYS A 1 85 ? -18.924 2.217 -8.342 1.00 67.38 85 LYS A C 1
ATOM 633 O O . LYS A 1 85 ? -19.217 2.286 -9.532 1.00 67.38 85 LYS A O 1
ATOM 638 N N . MET A 1 86 ? -17.680 1.984 -7.933 1.00 66.06 86 MET A N 1
ATOM 639 C CA . MET A 1 86 ? -16.551 1.715 -8.824 1.00 66.06 86 MET A CA 1
ATOM 640 C C . MET A 1 86 ? -16.572 0.225 -9.197 1.00 66.06 86 MET A C 1
ATOM 642 O O . MET A 1 86 ? -15.861 -0.577 -8.600 1.00 66.06 86 MET A O 1
ATOM 646 N N . HIS A 1 87 ? -17.464 -0.163 -10.111 1.00 65.31 87 HIS A N 1
ATOM 647 C CA . HIS A 1 87 ? -17.687 -1.574 -10.457 1.00 65.31 87 HIS A CA 1
ATOM 648 C C . HIS A 1 87 ? -16.662 -2.142 -11.452 1.00 65.31 87 HIS A C 1
ATOM 650 O O . HIS A 1 87 ? -16.447 -3.351 -11.466 1.00 65.31 87 HIS A O 1
ATOM 656 N N . ASP A 1 88 ? -16.005 -1.284 -12.234 1.00 77.00 88 ASP A N 1
ATOM 657 C CA . ASP A 1 88 ? -15.040 -1.702 -13.251 1.00 77.00 88 ASP A CA 1
ATOM 658 C C . ASP A 1 88 ? -13.600 -1.575 -12.747 1.00 77.00 88 ASP A C 1
ATOM 660 O O . ASP A 1 88 ? -13.248 -0.665 -11.988 1.00 77.00 88 ASP A O 1
ATOM 664 N N . HIS A 1 89 ? -12.726 -2.467 -13.214 1.00 84.06 89 HIS A N 1
ATOM 665 C CA . HIS A 1 89 ? -11.304 -2.363 -12.905 1.00 84.06 89 HIS A CA 1
ATOM 666 C C . HIS A 1 89 ? -10.739 -1.062 -13.498 1.00 84.06 89 HIS A C 1
ATOM 668 O O . HIS A 1 89 ? -11.062 -0.736 -14.645 1.00 84.06 89 HIS A O 1
ATOM 674 N N . PRO A 1 90 ? -9.827 -0.346 -12.809 1.00 86.19 90 PRO A N 1
ATOM 675 C CA . PRO A 1 90 ? -9.276 0.906 -13.327 1.00 86.19 90 PRO A CA 1
ATOM 676 C C . PRO A 1 90 ? -8.729 0.790 -14.755 1.00 86.19 90 PRO A C 1
ATOM 678 O O . PRO A 1 90 ? -8.949 1.686 -15.561 1.00 86.19 90 PRO A O 1
ATOM 681 N N . GLY A 1 91 ? -8.115 -0.346 -15.109 1.00 87.50 91 GLY A N 1
ATOM 682 C CA . GLY A 1 91 ? -7.606 -0.611 -16.459 1.00 87.50 91 GLY A CA 1
ATOM 683 C C . GLY A 1 91 ? -8.666 -0.793 -17.559 1.00 87.50 91 GLY A C 1
ATOM 684 O O . GLY A 1 91 ? -8.329 -0.664 -18.731 1.00 87.50 91 GLY A O 1
ATOM 685 N N . GLN A 1 92 ? -9.932 -1.060 -17.217 1.00 87.38 92 GLN A N 1
ATOM 686 C CA . GLN A 1 92 ? -11.049 -1.111 -18.175 1.00 87.38 92 GLN A CA 1
ATOM 687 C C . GLN A 1 92 ? -11.563 0.296 -18.517 1.00 87.38 92 GLN A C 1
ATOM 689 O O . GLN A 1 92 ? -11.958 0.555 -19.651 1.00 87.38 92 GLN A O 1
ATOM 694 N N . LEU A 1 93 ? -11.503 1.224 -17.555 1.00 86.62 93 LEU A N 1
ATOM 695 C CA . LEU A 1 93 ? -11.902 2.627 -17.728 1.00 86.62 93 LEU A CA 1
ATOM 696 C C . LEU A 1 93 ? -10.750 3.509 -18.245 1.00 86.62 93 LEU A C 1
ATOM 698 O O . LEU A 1 93 ? -10.960 4.475 -18.986 1.00 86.62 93 LEU A O 1
ATOM 702 N N . TRP A 1 94 ? -9.518 3.169 -17.867 1.00 88.38 94 TRP A N 1
ATOM 703 C CA . TRP A 1 94 ? -8.293 3.875 -18.220 1.00 88.38 94 TRP A CA 1
ATOM 704 C C . TRP A 1 94 ? -7.423 2.976 -19.089 1.00 88.38 94 TRP A C 1
ATOM 706 O O . TRP A 1 94 ? -6.626 2.193 -18.584 1.00 88.38 94 TRP A O 1
ATOM 716 N N . GLY A 1 95 ? -7.557 3.093 -20.411 1.00 90.31 95 GLY A N 1
ATOM 717 C CA . GLY A 1 95 ? -6.675 2.390 -21.346 1.00 90.31 95 GLY A CA 1
ATOM 718 C C . GLY A 1 95 ? -5.208 2.824 -21.214 1.00 90.31 95 GLY A C 1
ATOM 719 O O . GLY A 1 95 ? -4.912 3.885 -20.661 1.00 90.31 95 GLY A O 1
ATOM 720 N N . ALA A 1 96 ? -4.287 2.036 -21.776 1.00 90.62 96 ALA A N 1
ATOM 721 C CA . ALA A 1 96 ? -2.836 2.205 -21.607 1.00 90.62 96 ALA A CA 1
ATOM 722 C C . ALA A 1 96 ? -2.333 3.642 -21.844 1.00 90.62 96 ALA A C 1
ATOM 724 O O . ALA A 1 96 ? -1.564 4.168 -21.045 1.00 90.62 96 ALA A O 1
ATOM 725 N N . LYS A 1 97 ? -2.821 4.318 -22.895 1.00 92.38 97 LYS A N 1
ATOM 726 C CA . LYS A 1 97 ? -2.455 5.715 -23.178 1.00 92.38 97 LYS A CA 1
ATOM 727 C C . LYS A 1 97 ? -2.803 6.654 -22.015 1.00 92.38 97 LYS A C 1
ATOM 729 O O . LYS A 1 97 ? -1.952 7.426 -21.594 1.00 92.38 97 LYS A O 1
ATOM 734 N N . ARG A 1 98 ? -4.023 6.557 -21.475 1.00 90.38 98 ARG A N 1
ATOM 735 C CA . ARG A 1 98 ? -4.481 7.411 -20.367 1.00 90.38 98 ARG A CA 1
ATOM 736 C C . ARG A 1 98 ? -3.722 7.133 -19.075 1.00 90.38 98 ARG A C 1
ATOM 738 O O . ARG A 1 98 ? -3.516 8.045 -18.291 1.00 90.38 98 ARG A O 1
ATOM 745 N N . GLN A 1 99 ? -3.303 5.887 -18.857 1.00 88.38 99 GLN A N 1
ATOM 746 C CA . GLN A 1 99 ? -2.457 5.544 -17.714 1.00 88.38 99 GLN A CA 1
ATOM 747 C C . GLN A 1 99 ? -1.084 6.218 -17.820 1.00 88.38 99 GLN A C 1
ATOM 749 O O . GLN A 1 99 ? -0.597 6.736 -16.824 1.00 88.38 99 GLN A O 1
ATOM 754 N N . CYS A 1 100 ? -0.491 6.279 -19.018 1.00 88.12 100 CYS A N 1
ATOM 755 C CA . CYS A 1 100 ? 0.774 6.988 -19.231 1.00 88.12 100 CYS A CA 1
ATOM 756 C C . CYS A 1 100 ? 0.654 8.511 -19.069 1.00 88.12 100 CYS A C 1
ATOM 758 O O . CYS A 1 100 ? 1.623 9.151 -18.682 1.00 88.12 100 CYS A O 1
ATOM 760 N N . GLU A 1 101 ? -0.510 9.093 -19.363 1.00 89.19 101 GLU A N 1
ATOM 761 C CA . GLU A 1 101 ? -0.762 10.537 -19.222 1.00 89.19 101 GLU A CA 1
ATOM 762 C C . GLU A 1 101 ? -0.842 11.004 -17.756 1.00 89.19 101 GLU A C 1
ATOM 764 O O . GLU A 1 101 ? -0.773 12.205 -17.506 1.00 89.19 101 GLU A O 1
ATOM 769 N N . VAL A 1 102 ? -0.984 10.082 -16.795 1.00 82.38 102 VAL A N 1
ATOM 770 C CA . VAL A 1 102 ? -1.100 10.388 -15.354 1.00 82.38 102 VAL A CA 1
ATOM 771 C C . VAL A 1 102 ? 0.103 9.924 -14.520 1.00 82.38 102 VAL A C 1
ATOM 773 O O . VAL A 1 102 ? 0.025 9.954 -13.289 1.00 82.38 102 VAL A O 1
ATOM 776 N N . LEU A 1 103 ? 1.176 9.457 -15.170 1.00 73.06 103 LEU A N 1
ATOM 777 C CA . LEU A 1 103 ? 2.437 9.064 -14.524 1.00 73.06 103 LEU A CA 1
ATOM 778 C C . LEU A 1 103 ? 3.302 10.266 -14.134 1.00 73.06 103 LEU A C 1
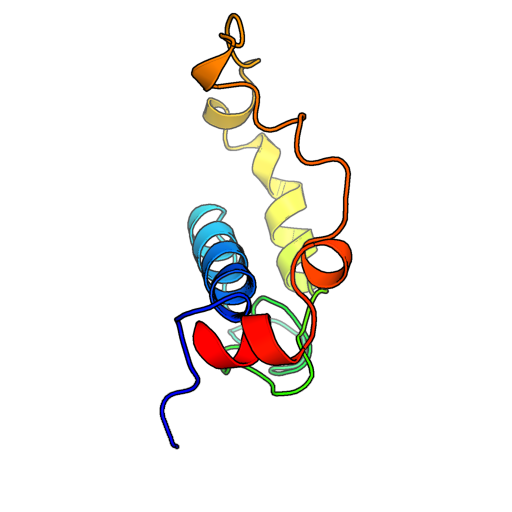ATOM 780 O O . LEU A 1 103 ? 3.345 11.249 -14.905 1.00 73.06 103 LEU A O 1
#

Foldseek 3Di:
DPPDDCWFPLVVLVVVQVVLVVLPDAAAVPPDDGDLDQASRRPDDDPPSRPHHTPSSVVSVVVSVVVVVVVDDDDPQDPVNCPVVCPDDPCVVQPPVNRVVTD

Organism: NCBI:txid320908

Radius of gyration: 16.57 Å; chains: 1; bounding box: 43×26×43 Å

InterPro domains:
  IPR001590 Peptidase M12B, ADAM/reprolysin [PF01421] (13-74)
  IPR001590 Peptidase M12B, ADAM/reprolysin [PS50215] (14-74)
  IPR024079 Metallopeptidase, catalytic domain superfamily [G3DSA:3.40.390.10] (2-75)